Protein AF-A0A3M8DU61-F1 (afdb_monomer_lite)

Foldseek 3Di:
DDDPVRVVVVVVVVVVPPPPPDQDDPVRLVVLQVLLQVLQVLLQLLLVLCQADPDPVLVVLSVVSNVVSVVVSVVSVVVCVVSVRDHDDHDDHDDHHHNVPDDPVPRDDSVNSVVVSD

InterPro domains:
  IPR012347 Ferritin-like [G3DSA:1.20.1260.10] (12-118)
  IPR021617 Protein of unknown function DUF3231 [PF11553] (21-96)

Radius of gyration: 22.93 Å; chains: 1; bounding box: 54×36×62 Å

Organism: NCBI:txid511487

pLDDT: mean 92.57, std 9.17, range [51.41, 98.56]

Secondary structure (DSSP, 8-state):
---HHHHHHHHHHHHHS---SPPPPHHHHHHHHHHHHHHHHHHHHHHHHHTT---HHHHHHHHHHHHHHHHHHHHHHHHHHHTTPPPPP-PPPPPP--GGGS-TTT---HHHHHHH--

Sequence (118 aa):
MPSVLEAVATTMNALMEKVPDQPLHIGEAMACWVYLGSLKESIVIEQVALNTTVDEELRQILHKAIDMCTSQAKRLEDFMKHEGVPLPPTSPSKPESDAASVPLGVRATDVEIANTAA

Structure (mmCIF, N/CA/C/O backbone):
data_AF-A0A3M8DU61-F1
#
_entry.id   AF-A0A3M8DU61-F1
#
loop_
_atom_site.group_PDB
_atom_site.id
_atom_site.type_symbol
_atom_site.label_atom_id
_atom_site.label_alt_id
_atom_site.label_comp_id
_atom_site.label_asym_id
_atom_site.label_entity_id
_atom_site.label_seq_id
_atom_site.pdbx_PDB_ins_code
_atom_site.Cartn_x
_atom_site.Cartn_y
_atom_site.Cartn_z
_atom_site.occupancy
_atom_site.B_iso_or_equiv
_atom_site.auth_seq_id
_atom_site.auth_comp_id
_atom_site.auth_asym_id
_atom_site.auth_atom_id
_atom_site.pdbx_PDB_model_num
ATOM 1 N N . MET A 1 1 ? 38.709 15.422 -39.690 1.00 65.75 1 MET A N 1
ATOM 2 C CA . MET A 1 1 ? 38.270 15.683 -38.304 1.00 65.75 1 MET A CA 1
ATOM 3 C C . MET A 1 1 ? 36.986 16.482 -38.409 1.00 65.75 1 MET A C 1
ATOM 5 O O . MET A 1 1 ? 37.018 17.450 -39.162 1.00 65.75 1 MET A O 1
ATOM 9 N N . PRO A 1 2 ? 35.877 16.059 -37.781 1.00 69.88 2 PRO A N 1
ATOM 10 C CA . PRO A 1 2 ? 34.652 16.853 -37.795 1.00 69.88 2 PRO A CA 1
ATOM 11 C C . PRO A 1 2 ? 34.932 18.232 -37.195 1.00 69.88 2 PRO A C 1
ATOM 13 O O . PRO A 1 2 ? 35.752 18.370 -36.282 1.00 69.88 2 PRO A O 1
ATOM 16 N N . SER A 1 3 ? 34.296 19.257 -37.749 1.00 90.94 3 SER A N 1
ATOM 17 C CA . SER A 1 3 ? 34.398 20.613 -37.220 1.00 90.94 3 SER A CA 1
ATOM 18 C C . SER A 1 3 ? 33.729 20.707 -35.844 1.00 90.94 3 SER A C 1
ATOM 20 O O . SER A 1 3 ? 32.856 19.910 -35.498 1.00 90.94 3 SER A O 1
ATOM 22 N N . VAL A 1 4 ? 34.111 21.713 -35.051 1.00 89.56 4 VAL A N 1
ATOM 23 C CA . VAL A 1 4 ? 33.508 21.950 -33.725 1.00 89.56 4 VAL A CA 1
ATOM 24 C C . VAL A 1 4 ? 31.986 22.105 -33.834 1.00 89.56 4 VAL A C 1
ATOM 26 O O . VAL A 1 4 ? 31.254 21.591 -32.994 1.00 89.56 4 VAL A O 1
ATOM 29 N N . LEU A 1 5 ? 31.504 22.750 -34.900 1.00 92.06 5 LEU A N 1
ATOM 30 C CA . LEU A 1 5 ? 30.076 22.952 -35.137 1.00 92.06 5 LEU A CA 1
ATOM 31 C C . LEU A 1 5 ? 29.347 21.630 -35.429 1.00 92.06 5 LEU A C 1
ATOM 33 O O . LEU A 1 5 ? 28.267 21.393 -34.897 1.00 92.06 5 LEU A O 1
ATOM 37 N N . GLU A 1 6 ? 29.956 20.750 -36.227 1.00 90.19 6 GLU A N 1
ATOM 38 C CA . GLU A 1 6 ? 29.413 19.418 -36.525 1.00 90.19 6 GLU A CA 1
ATOM 39 C C . GLU A 1 6 ? 29.406 18.519 -35.289 1.00 90.19 6 GLU A C 1
ATOM 41 O O . GLU A 1 6 ? 28.442 17.787 -35.075 1.00 90.19 6 GLU A O 1
ATOM 46 N N . ALA A 1 7 ? 30.435 18.598 -34.441 1.00 89.69 7 ALA A N 1
ATOM 47 C CA . ALA A 1 7 ? 30.480 17.853 -33.186 1.00 89.69 7 ALA A CA 1
ATOM 48 C C . ALA A 1 7 ? 29.367 18.303 -32.223 1.00 89.69 7 ALA A C 1
ATOM 50 O O . ALA A 1 7 ? 28.674 17.465 -31.640 1.00 89.69 7 ALA A O 1
ATOM 51 N N . VAL A 1 8 ? 29.143 19.617 -32.104 1.00 90.31 8 VAL A N 1
ATOM 52 C CA . VAL A 1 8 ? 28.050 20.183 -31.295 1.00 90.31 8 VAL A CA 1
ATOM 53 C C . VAL A 1 8 ? 26.687 19.776 -31.855 1.00 90.31 8 VAL A C 1
ATOM 55 O O . VAL A 1 8 ? 25.852 19.287 -31.100 1.00 90.31 8 VAL A O 1
ATOM 58 N N . ALA A 1 9 ? 26.471 19.903 -33.167 1.00 89.88 9 ALA A N 1
ATOM 59 C CA . ALA A 1 9 ? 25.212 19.524 -33.809 1.00 89.88 9 ALA A CA 1
ATOM 60 C C . ALA A 1 9 ? 24.922 18.018 -33.681 1.00 89.88 9 ALA A C 1
ATOM 62 O O . ALA A 1 9 ? 23.795 17.632 -33.393 1.00 89.88 9 ALA A O 1
ATOM 63 N N . THR A 1 10 ? 25.941 17.167 -33.824 1.00 88.25 10 THR A N 1
ATOM 64 C CA . THR A 1 10 ? 25.806 15.709 -33.660 1.00 88.25 10 THR A CA 1
ATOM 65 C C . THR A 1 10 ? 25.449 15.346 -32.223 1.00 88.25 10 THR A C 1
ATOM 67 O O . THR A 1 10 ? 24.554 14.539 -31.999 1.00 88.25 10 THR A O 1
ATOM 70 N N . THR A 1 11 ? 26.101 15.977 -31.242 1.00 86.81 11 THR A N 1
ATOM 71 C CA . THR A 1 11 ? 25.795 15.751 -29.822 1.00 86.81 11 THR A CA 1
ATOM 72 C C . THR A 1 11 ? 24.381 16.221 -29.491 1.00 86.81 11 THR A C 1
ATOM 74 O O . THR A 1 11 ? 23.638 15.519 -28.818 1.00 86.81 11 THR A O 1
ATOM 77 N N . MET A 1 12 ? 23.976 17.385 -30.002 1.00 86.31 12 MET A N 1
ATOM 78 C CA . MET A 1 12 ? 22.633 17.921 -29.793 1.00 86.31 12 MET A CA 1
ATOM 79 C C . MET A 1 12 ? 21.563 17.032 -30.436 1.00 86.31 12 MET A C 1
ATOM 81 O O . MET A 1 12 ? 20.562 16.739 -29.792 1.00 86.31 12 MET A O 1
ATOM 85 N N . ASN A 1 13 ? 21.800 16.526 -31.649 1.00 83.56 13 ASN A N 1
ATOM 86 C CA . ASN A 1 13 ? 20.905 15.568 -32.296 1.00 83.56 13 ASN A CA 1
ATOM 87 C C . ASN A 1 13 ? 20.827 14.247 -31.523 1.00 83.56 13 ASN A C 1
ATOM 89 O O . ASN A 1 13 ? 19.726 13.766 -31.303 1.00 83.56 13 ASN A O 1
ATOM 93 N N . ALA A 1 14 ? 21.946 13.710 -31.032 1.00 80.25 14 ALA A N 1
ATOM 94 C CA . ALA A 1 14 ? 21.951 12.501 -30.205 1.00 80.25 14 ALA A CA 1
ATOM 95 C C . ALA A 1 14 ? 21.209 12.684 -28.865 1.00 80.25 14 ALA A C 1
ATOM 97 O O . ALA A 1 14 ? 20.618 11.741 -28.352 1.00 80.25 14 ALA A O 1
ATOM 98 N N . LEU A 1 15 ? 21.214 13.898 -28.299 1.00 80.56 15 LEU A N 1
ATOM 99 C CA . LEU A 1 15 ? 20.440 14.237 -27.097 1.00 80.56 15 LEU A CA 1
ATOM 100 C C . LEU A 1 15 ? 18.946 14.454 -27.390 1.00 80.56 15 LEU A C 1
ATOM 102 O O . LEU A 1 15 ? 18.114 14.253 -26.508 1.00 80.56 15 LEU A O 1
ATOM 106 N N . MET A 1 16 ? 18.609 14.915 -28.597 1.00 77.88 16 MET A N 1
ATOM 107 C CA . MET A 1 16 ? 17.232 15.167 -29.035 1.00 77.88 16 MET A CA 1
ATOM 108 C C . MET A 1 16 ? 16.576 13.946 -29.687 1.00 77.88 16 MET A C 1
ATOM 110 O O . MET A 1 16 ? 15.350 13.909 -29.810 1.00 77.88 16 MET A O 1
ATOM 114 N N . GLU A 1 17 ? 17.363 12.955 -30.105 1.00 73.50 17 GLU A N 1
ATOM 115 C CA . GLU A 1 17 ? 16.857 11.678 -30.581 1.00 73.50 17 GLU A CA 1
ATOM 116 C C . GLU A 1 17 ? 16.084 11.004 -29.452 1.00 73.50 17 GLU A C 1
ATOM 118 O O . GLU A 1 17 ? 16.602 10.683 -28.383 1.00 73.50 17 GLU A O 1
ATOM 123 N N . LYS A 1 18 ? 14.791 10.809 -29.703 1.00 57.69 18 LYS A N 1
ATOM 124 C CA . LYS A 1 18 ? 13.924 10.028 -28.837 1.00 57.69 18 LYS A CA 1
ATOM 125 C C . LYS A 1 18 ? 14.454 8.598 -28.883 1.00 57.69 18 LYS A C 1
ATOM 127 O O . LYS A 1 18 ? 14.231 7.904 -29.872 1.00 57.69 18 LYS A O 1
ATOM 132 N N . VAL A 1 19 ? 15.204 8.197 -27.858 1.00 60.16 19 VAL A N 1
ATOM 133 C CA . VAL A 1 19 ? 15.735 6.836 -27.759 1.00 60.16 19 VAL A CA 1
ATOM 134 C C . VAL A 1 19 ? 14.530 5.883 -27.824 1.00 60.16 19 VAL A C 1
ATOM 136 O O . VAL A 1 19 ? 13.635 6.008 -26.985 1.00 60.16 19 VAL A O 1
ATOM 139 N N . PRO A 1 20 ? 14.422 5.022 -28.853 1.00 62.38 20 PRO A N 1
ATOM 140 C CA . PRO A 1 20 ? 13.315 4.073 -28.964 1.00 62.38 20 PRO A CA 1
ATOM 141 C C . PRO A 1 20 ? 13.332 3.111 -27.773 1.00 62.38 20 PRO A C 1
ATOM 143 O O . PRO A 1 20 ? 14.417 2.862 -27.254 1.00 62.38 20 PRO A O 1
ATOM 146 N N . ASP A 1 21 ? 12.154 2.605 -27.375 1.00 68.50 21 ASP A N 1
ATOM 147 C CA . ASP A 1 21 ? 11.866 1.677 -26.260 1.00 68.50 21 ASP A CA 1
ATOM 148 C C . ASP A 1 21 ? 13.109 0.981 -25.682 1.00 68.50 21 ASP A C 1
ATOM 150 O O . ASP A 1 21 ? 13.454 -0.152 -26.031 1.00 68.50 21 ASP A O 1
ATOM 154 N N . GLN A 1 22 ? 13.827 1.706 -24.824 1.00 81.25 22 GLN A N 1
ATOM 155 C CA . GLN A 1 22 ? 15.011 1.185 -24.163 1.00 81.25 22 GLN A CA 1
ATOM 156 C C . GLN A 1 22 ? 14.545 0.325 -22.987 1.00 81.25 22 GLN A C 1
ATOM 158 O O . GLN A 1 22 ? 13.708 0.790 -22.209 1.00 81.25 22 GLN A O 1
ATOM 163 N N . PRO A 1 23 ? 15.067 -0.904 -22.832 1.00 88.19 23 PRO A N 1
ATOM 164 C CA . PRO A 1 23 ? 14.734 -1.727 -21.682 1.00 88.19 23 PRO A CA 1
ATOM 165 C C . PRO A 1 23 ? 15.061 -0.993 -20.384 1.00 88.19 23 PRO A C 1
ATOM 167 O O . PRO A 1 23 ? 16.074 -0.290 -20.308 1.00 88.19 23 PRO A O 1
ATOM 170 N N . LEU A 1 24 ? 14.243 -1.209 -19.355 1.00 93.31 24 LEU A N 1
ATOM 171 C CA . LEU A 1 24 ? 14.491 -0.654 -18.027 1.00 93.31 24 LEU A CA 1
ATOM 172 C C . LEU A 1 24 ? 15.905 -0.977 -17.540 1.00 93.31 24 LEU A C 1
ATOM 174 O O . LEU A 1 24 ? 16.352 -2.130 -17.548 1.00 93.31 24 LEU A O 1
ATOM 178 N N . HIS A 1 25 ? 16.589 0.042 -17.024 1.00 95.44 25 HIS A N 1
ATOM 179 C CA . HIS A 1 25 ? 17.800 -0.175 -16.253 1.00 95.44 25 HIS A CA 1
ATOM 180 C C . HIS A 1 25 ? 17.458 -0.980 -14.989 1.00 95.44 25 HIS A C 1
ATOM 182 O O . HIS A 1 25 ? 16.393 -0.817 -14.391 1.00 95.44 25 HIS A O 1
ATOM 188 N N . ILE A 1 26 ? 18.383 -1.823 -14.517 1.00 96.12 26 ILE A N 1
ATOM 189 C CA . ILE A 1 26 ? 18.130 -2.715 -13.371 1.00 96.12 26 ILE A CA 1
ATOM 190 C C . ILE A 1 26 ? 17.664 -1.963 -12.113 1.00 96.12 26 ILE A C 1
ATOM 192 O O . ILE A 1 26 ? 16.832 -2.463 -11.364 1.00 96.12 26 ILE A O 1
ATOM 196 N N . GLY A 1 27 ? 18.151 -0.737 -11.907 1.00 96.62 27 GLY A N 1
ATOM 197 C CA . GLY A 1 27 ? 17.709 0.134 -10.817 1.00 96.62 27 GLY A CA 1
ATOM 198 C C . GLY A 1 27 ? 16.261 0.613 -10.961 1.00 96.62 27 GLY A C 1
ATOM 199 O O . GLY A 1 27 ? 15.557 0.705 -9.961 1.00 96.62 27 GLY A O 1
ATOM 200 N N . GLU A 1 28 ? 15.794 0.864 -12.184 1.00 96.94 28 GLU A N 1
ATOM 201 C CA . GLU A 1 28 ? 14.407 1.261 -12.466 1.00 96.94 28 GLU A CA 1
ATOM 202 C C . GLU A 1 28 ? 13.464 0.065 -12.298 1.00 96.94 28 GLU A C 1
ATOM 204 O O . GLU A 1 28 ? 12.428 0.177 -11.640 1.00 96.94 28 GLU A O 1
ATOM 209 N N . ALA A 1 29 ? 13.866 -1.106 -12.804 1.00 97.81 29 ALA A N 1
ATOM 210 C CA . ALA A 1 29 ? 13.141 -2.358 -12.602 1.00 97.81 29 ALA A CA 1
ATOM 211 C C . ALA A 1 29 ? 13.038 -2.716 -11.108 1.00 97.81 29 ALA A C 1
ATOM 213 O O . ALA A 1 29 ? 11.958 -3.050 -10.622 1.00 97.81 29 ALA A O 1
ATOM 214 N N . MET A 1 30 ? 14.139 -2.582 -10.357 1.00 98.12 30 MET A N 1
ATOM 215 C CA . MET A 1 30 ? 14.160 -2.776 -8.905 1.00 98.12 30 MET A CA 1
ATOM 216 C C . MET A 1 30 ? 13.239 -1.783 -8.189 1.00 98.12 30 MET A C 1
ATOM 218 O O . MET A 1 30 ? 12.490 -2.189 -7.304 1.00 98.12 30 MET A O 1
ATOM 222 N N . ALA A 1 31 ? 13.258 -0.503 -8.570 1.00 98.31 31 ALA A N 1
ATOM 223 C CA . ALA A 1 31 ? 12.386 0.506 -7.974 1.00 98.31 31 ALA A CA 1
ATOM 224 C C . ALA A 1 31 ? 10.901 0.174 -8.196 1.00 98.31 31 ALA A C 1
ATOM 226 O O . ALA A 1 31 ? 10.122 0.218 -7.246 1.00 98.31 31 ALA A O 1
ATOM 227 N N . CYS A 1 32 ? 10.524 -0.238 -9.412 1.00 98.31 32 CYS A N 1
ATOM 228 C CA . CYS A 1 32 ? 9.166 -0.700 -9.711 1.00 98.31 32 CYS A CA 1
ATOM 229 C C . CYS A 1 32 ? 8.783 -1.914 -8.859 1.00 98.31 32 CYS A C 1
ATOM 231 O O . CYS A 1 32 ? 7.702 -1.950 -8.277 1.00 98.31 32 CYS A O 1
ATOM 233 N N . TRP A 1 33 ? 9.687 -2.890 -8.749 1.00 98.44 33 TRP A N 1
ATOM 234 C CA . TRP A 1 33 ? 9.468 -4.109 -7.976 1.00 98.44 33 TRP A CA 1
ATOM 235 C C . TRP A 1 33 ? 9.227 -3.820 -6.494 1.00 98.44 33 TRP A C 1
ATOM 237 O O . TRP A 1 33 ? 8.244 -4.291 -5.920 1.00 98.44 33 TRP A O 1
ATOM 247 N N . VAL A 1 34 ? 10.095 -3.008 -5.884 1.00 98.31 34 VAL A N 1
ATOM 248 C CA . VAL A 1 34 ? 9.978 -2.609 -4.476 1.00 98.31 34 VAL A CA 1
ATOM 249 C C . VAL A 1 34 ? 8.690 -1.832 -4.259 1.00 98.31 34 VAL A C 1
ATOM 251 O O . VAL A 1 34 ? 7.935 -2.145 -3.342 1.00 98.31 34 VAL A O 1
ATOM 254 N N . TYR A 1 35 ? 8.400 -0.868 -5.131 1.00 98.19 35 TYR A N 1
ATOM 255 C CA . TYR A 1 35 ? 7.221 -0.031 -4.987 1.00 98.19 35 TYR A CA 1
ATOM 256 C C . TYR A 1 35 ? 5.916 -0.823 -5.136 1.00 98.19 35 TYR A C 1
ATOM 258 O O . TYR A 1 35 ? 4.996 -0.639 -4.341 1.00 98.19 35 TYR A O 1
ATOM 266 N N . LEU A 1 36 ? 5.845 -1.769 -6.080 1.00 98.56 36 LEU A N 1
ATOM 267 C CA . LEU A 1 36 ? 4.690 -2.656 -6.204 1.00 98.56 36 LEU A CA 1
ATOM 268 C C . LEU A 1 36 ? 4.500 -3.527 -4.954 1.00 98.56 36 LEU A C 1
ATOM 270 O O . LEU A 1 36 ? 3.369 -3.713 -4.504 1.00 98.56 36 LEU A O 1
ATOM 274 N N . GLY A 1 37 ? 5.595 -4.043 -4.389 1.00 97.94 37 GLY A N 1
ATOM 275 C CA . GLY A 1 37 ? 5.567 -4.782 -3.128 1.00 97.94 37 GLY A CA 1
ATOM 276 C C . GLY A 1 37 ? 5.003 -3.932 -1.990 1.00 97.94 37 GLY A C 1
ATOM 277 O O . GLY A 1 37 ? 4.078 -4.364 -1.304 1.00 97.94 37 GLY A O 1
ATOM 278 N N . SER A 1 38 ? 5.489 -2.696 -1.852 1.00 96.94 38 SER A N 1
ATOM 279 C CA . SER A 1 38 ? 4.999 -1.737 -0.860 1.00 96.94 38 SER A CA 1
ATOM 280 C C . SER A 1 38 ? 3.514 -1.424 -1.029 1.00 96.94 38 SER A C 1
ATOM 282 O O . SER A 1 38 ? 2.776 -1.527 -0.059 1.00 96.94 38 SER A O 1
ATOM 284 N N . LEU A 1 39 ? 3.046 -1.124 -2.248 1.00 97.75 39 LEU A N 1
ATOM 285 C CA . LEU A 1 39 ? 1.628 -0.842 -2.507 1.00 97.75 39 LEU A CA 1
ATOM 286 C C . LEU A 1 39 ? 0.719 -1.997 -2.073 1.00 97.75 39 LEU A C 1
ATOM 288 O O . LEU A 1 39 ? -0.345 -1.776 -1.498 1.00 97.75 39 LEU A O 1
ATOM 292 N N . LYS A 1 40 ? 1.131 -3.238 -2.350 1.00 97.69 40 LYS A N 1
ATOM 293 C CA . LYS A 1 40 ? 0.341 -4.421 -1.999 1.00 97.69 40 LYS A CA 1
ATOM 294 C C . LYS A 1 40 ? 0.358 -4.729 -0.512 1.00 97.69 40 LYS A C 1
ATOM 296 O O . LYS A 1 40 ? -0.671 -5.135 0.019 1.00 97.69 40 LYS A O 1
ATOM 301 N N . GLU A 1 41 ? 1.487 -4.519 0.155 1.00 96.75 41 GLU A N 1
ATOM 302 C CA . GLU A 1 41 ? 1.555 -4.677 1.606 1.00 96.75 41 GLU A CA 1
ATOM 303 C C . GLU A 1 41 ? 0.738 -3.592 2.317 1.00 96.75 41 GLU A C 1
ATOM 305 O O . GLU A 1 41 ? -0.011 -3.914 3.235 1.00 96.75 41 GLU A O 1
ATOM 310 N N . SER A 1 42 ? 0.768 -2.345 1.832 1.00 95.94 42 SER A N 1
ATOM 311 C CA . SER A 1 42 ? -0.097 -1.271 2.335 1.00 95.94 42 SER A CA 1
ATOM 312 C C . SER A 1 42 ? -1.571 -1.667 2.279 1.00 95.94 42 SER A C 1
ATOM 3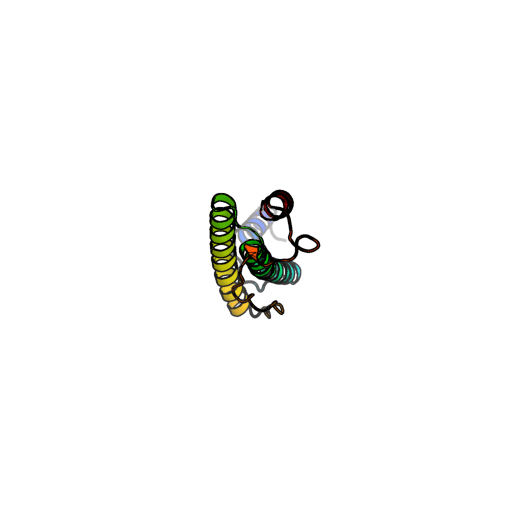14 O O . SER A 1 42 ? -2.248 -1.576 3.293 1.00 95.94 42 SER A O 1
ATOM 316 N N . ILE A 1 43 ? -2.065 -2.214 1.158 1.00 97.19 43 ILE A N 1
ATOM 317 C CA . ILE A 1 43 ? -3.461 -2.693 1.059 1.00 97.19 43 ILE A CA 1
ATOM 318 C C . ILE A 1 43 ? -3.797 -3.691 2.177 1.00 97.19 43 ILE A C 1
ATOM 320 O O . ILE A 1 43 ? -4.869 -3.618 2.774 1.00 97.19 43 ILE A O 1
ATOM 324 N N . VAL A 1 44 ? -2.892 -4.626 2.467 1.00 97.19 44 VAL A N 1
ATOM 325 C CA . VAL A 1 44 ? -3.102 -5.645 3.502 1.00 97.19 44 VAL A CA 1
ATOM 326 C C . VAL A 1 44 ? -3.073 -5.034 4.904 1.00 97.19 44 VAL A C 1
ATOM 328 O O . VAL A 1 44 ? -3.902 -5.406 5.735 1.00 97.19 44 VAL A O 1
ATOM 331 N N . ILE A 1 45 ? -2.170 -4.089 5.167 1.00 95.94 45 ILE A N 1
ATOM 332 C CA . ILE A 1 45 ? -2.100 -3.353 6.437 1.00 95.94 45 ILE A CA 1
ATOM 333 C C . ILE A 1 45 ? -3.386 -2.551 6.663 1.00 95.94 45 ILE A C 1
ATOM 335 O O . ILE A 1 45 ? -3.980 -2.661 7.736 1.00 95.94 45 ILE A O 1
ATOM 339 N N . GLU A 1 46 ? -3.891 -1.846 5.648 1.00 96.75 46 GLU A N 1
ATOM 340 C CA . GLU A 1 46 ? -5.139 -1.086 5.783 1.00 96.75 46 GLU A CA 1
ATOM 341 C C . GLU A 1 46 ? -6.361 -1.991 5.991 1.00 96.75 46 GLU A C 1
ATOM 343 O O . GLU A 1 46 ? -7.279 -1.647 6.733 1.00 96.75 46 GLU A O 1
ATOM 348 N N . GLN A 1 47 ? -6.374 -3.195 5.409 1.00 96.81 47 GLN A N 1
ATOM 349 C CA . GLN A 1 47 ? -7.409 -4.190 5.712 1.00 96.81 47 GLN A CA 1
ATOM 350 C C . GLN A 1 47 ? -7.346 -4.658 7.174 1.00 96.81 47 GLN A C 1
ATOM 352 O O . GLN A 1 47 ? -8.385 -4.846 7.806 1.00 96.81 47 GLN A O 1
ATOM 357 N N . VAL A 1 48 ? -6.144 -4.829 7.740 1.00 96.31 48 VAL A N 1
ATOM 358 C CA . VAL A 1 48 ? -5.988 -5.120 9.176 1.00 96.31 48 VAL A CA 1
ATOM 359 C C . VAL A 1 48 ? -6.499 -3.951 10.018 1.00 96.31 48 VAL A C 1
ATOM 361 O O . VAL A 1 48 ? -7.212 -4.180 10.996 1.00 96.31 48 VAL A O 1
ATOM 364 N N . ALA A 1 49 ? -6.196 -2.713 9.630 1.00 96.38 49 ALA A N 1
ATOM 365 C CA . ALA A 1 49 ? -6.695 -1.523 10.308 1.00 96.38 49 ALA A CA 1
ATOM 366 C C . ALA A 1 49 ? -8.232 -1.454 10.289 1.00 96.38 49 ALA A C 1
ATOM 368 O O . ALA A 1 49 ? -8.842 -1.293 11.346 1.00 96.38 49 ALA A O 1
ATOM 369 N N . LEU A 1 50 ? -8.871 -1.695 9.136 1.00 96.69 50 LEU A N 1
ATOM 370 C CA . LEU A 1 50 ? -10.336 -1.776 9.001 1.00 96.69 50 LEU A CA 1
ATOM 371 C C . LEU A 1 50 ? -10.965 -2.851 9.894 1.00 96.69 50 LEU A C 1
ATOM 373 O O . LEU A 1 50 ? -12.088 -2.692 10.370 1.00 96.69 50 LEU A O 1
ATOM 377 N N . ASN A 1 51 ? -10.240 -3.939 10.128 1.00 96.12 51 ASN A N 1
ATOM 378 C CA . ASN A 1 51 ? -10.645 -5.024 11.015 1.00 96.12 51 ASN A CA 1
ATOM 379 C C . ASN A 1 51 ? -10.396 -4.724 12.502 1.00 96.12 51 ASN A C 1
ATOM 381 O O . ASN A 1 51 ? -10.737 -5.547 13.347 1.00 96.12 51 ASN A O 1
ATOM 385 N N . THR A 1 52 ? -9.796 -3.578 12.828 1.00 95.50 52 THR A N 1
ATOM 386 C CA . THR A 1 52 ? -9.370 -3.211 14.186 1.00 95.50 52 THR A CA 1
ATOM 387 C C . THR A 1 52 ? -10.091 -1.965 14.704 1.00 95.50 52 THR A C 1
ATOM 389 O O . THR A 1 52 ? -10.399 -1.894 15.895 1.00 95.50 52 THR A O 1
ATOM 392 N N . THR A 1 53 ? -10.406 -1.008 13.825 1.00 96.25 53 THR A N 1
ATOM 393 C CA . THR A 1 53 ? -11.095 0.236 14.190 1.00 96.25 53 THR A CA 1
ATOM 394 C C . THR A 1 53 ? -12.618 0.158 14.028 1.00 96.25 53 THR A C 1
ATOM 396 O O . THR A 1 53 ? -13.152 -0.466 13.101 1.00 96.25 53 THR A O 1
ATOM 399 N N . VAL A 1 54 ? -13.322 0.847 14.928 1.00 95.81 54 VAL A N 1
ATOM 400 C CA . VAL A 1 54 ? -14.765 1.134 14.843 1.00 95.81 54 VAL A CA 1
ATOM 401 C C . VAL A 1 54 ? -15.050 2.607 14.527 1.00 95.81 54 VAL A C 1
ATOM 403 O O . VAL A 1 54 ? -16.216 2.982 14.425 1.00 95.81 54 VAL A O 1
ATOM 406 N N . ASP A 1 55 ? -14.013 3.439 14.385 1.00 96.94 55 ASP A N 1
ATOM 407 C CA . ASP A 1 55 ? -14.155 4.852 14.045 1.00 96.94 55 ASP A CA 1
ATOM 408 C C . ASP A 1 55 ? -14.502 5.012 12.559 1.00 96.94 55 ASP A C 1
ATOM 410 O O . ASP A 1 55 ? -13.745 4.619 11.672 1.00 96.94 55 ASP A O 1
ATOM 414 N N . GLU A 1 56 ? -15.679 5.561 12.277 1.00 96.75 56 GLU A N 1
ATOM 415 C CA . GLU A 1 56 ? -16.215 5.603 10.916 1.00 96.75 56 GLU A CA 1
ATOM 416 C C . GLU A 1 56 ? -15.451 6.570 9.998 1.00 96.75 56 GLU A C 1
ATOM 418 O O . GLU A 1 56 ? -15.313 6.304 8.803 1.00 96.75 56 GLU A O 1
ATOM 423 N N . GLU A 1 57 ? -14.915 7.671 10.531 1.00 96.56 57 GLU A N 1
ATOM 424 C CA . GLU A 1 57 ? -14.121 8.614 9.738 1.00 96.56 57 GLU A CA 1
ATOM 425 C C . GLU A 1 57 ? -12.798 7.969 9.312 1.00 96.56 57 GLU A C 1
ATOM 427 O O . GLU A 1 57 ? -12.421 8.012 8.134 1.00 96.56 57 GLU A 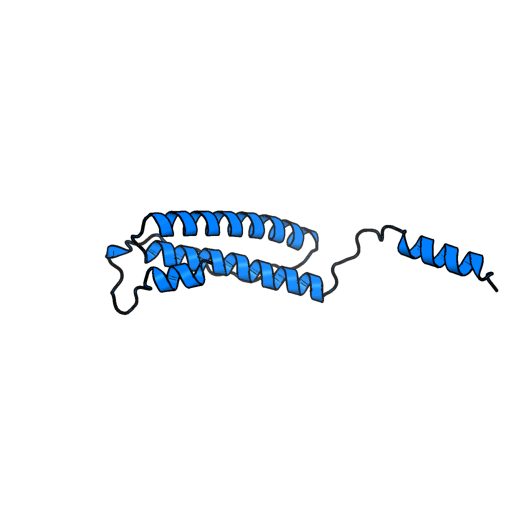O 1
ATOM 432 N N . LEU A 1 58 ? -12.141 7.280 10.245 1.00 96.69 58 LEU A N 1
ATOM 433 C CA . LEU A 1 58 ? -10.926 6.528 9.978 1.00 96.69 58 LEU A CA 1
ATOM 434 C C . LEU A 1 58 ? -11.177 5.407 8.964 1.00 96.69 58 LEU A C 1
ATOM 436 O O . LEU A 1 58 ? -10.427 5.282 7.998 1.00 96.69 58 LEU A O 1
ATOM 440 N N . ARG A 1 59 ? -12.271 4.645 9.095 1.00 96.69 59 ARG A N 1
ATOM 441 C CA . ARG A 1 59 ? -12.655 3.613 8.110 1.00 96.69 59 ARG A CA 1
ATOM 442 C C . ARG A 1 59 ? -12.800 4.181 6.699 1.00 96.69 59 ARG A C 1
ATOM 444 O O . ARG A 1 59 ? -12.329 3.569 5.740 1.00 96.69 59 ARG A O 1
ATOM 451 N N . GLN A 1 60 ? -13.403 5.360 6.552 1.00 97.06 60 GLN A N 1
ATOM 452 C CA . GLN A 1 60 ? -13.534 6.017 5.248 1.00 97.06 60 GLN A CA 1
ATOM 453 C C . GLN A 1 60 ? -12.182 6.420 4.651 1.00 97.06 60 GLN A C 1
ATOM 455 O O . GLN A 1 60 ? -11.995 6.311 3.436 1.00 97.06 60 GLN A O 1
ATOM 460 N N . ILE A 1 61 ? -11.239 6.884 5.476 1.00 96.50 61 ILE A N 1
ATOM 461 C CA . ILE A 1 61 ? -9.869 7.188 5.039 1.00 96.50 61 ILE A CA 1
ATOM 462 C C . ILE A 1 61 ? -9.164 5.906 4.577 1.00 96.50 61 ILE A C 1
ATOM 464 O O . ILE A 1 61 ? -8.621 5.879 3.472 1.00 96.50 61 ILE A O 1
ATOM 468 N N . LEU A 1 62 ? -9.251 4.829 5.362 1.00 97.00 62 LEU A N 1
ATOM 469 C CA . LEU A 1 62 ? -8.643 3.531 5.051 1.00 97.00 62 LEU A CA 1
ATOM 470 C C . LEU A 1 62 ? -9.167 2.950 3.729 1.00 97.00 62 LEU A C 1
ATOM 472 O O . LEU A 1 62 ? -8.385 2.496 2.894 1.00 97.00 62 LEU A O 1
ATOM 476 N N . HIS A 1 63 ? -10.478 3.026 3.476 1.00 97.19 63 HIS A N 1
ATOM 477 C CA . HIS A 1 63 ? -11.049 2.601 2.194 1.00 97.19 63 HIS A CA 1
ATOM 478 C C . HIS A 1 63 ? -10.490 3.400 1.007 1.00 97.19 63 HIS A C 1
ATOM 480 O O . HIS A 1 63 ? -10.101 2.808 -0.000 1.00 97.19 63 HIS A O 1
ATOM 486 N N . LYS A 1 64 ? -10.365 4.728 1.134 1.00 97.12 64 LYS A N 1
ATOM 487 C CA . LYS A 1 64 ? -9.755 5.567 0.086 1.00 97.12 64 LYS A CA 1
ATOM 488 C C . LYS A 1 64 ? -8.285 5.212 -0.147 1.00 97.12 64 LYS A C 1
ATOM 490 O O . LYS A 1 64 ? -7.844 5.192 -1.297 1.00 97.12 64 LYS A O 1
ATOM 495 N N . ALA A 1 65 ? -7.534 4.922 0.917 1.00 96.25 65 ALA A N 1
ATOM 496 C CA . ALA A 1 65 ? -6.140 4.496 0.822 1.00 96.25 65 ALA A CA 1
ATOM 497 C C . ALA A 1 65 ? -6.010 3.155 0.078 1.00 96.25 65 ALA A C 1
ATOM 499 O O . ALA A 1 65 ? -5.186 3.037 -0.835 1.00 96.25 65 ALA A O 1
ATOM 500 N N . ILE A 1 66 ? -6.874 2.181 0.387 1.00 97.19 66 ILE A N 1
ATOM 501 C CA . ILE A 1 66 ? -6.948 0.893 -0.319 1.00 97.19 66 ILE A CA 1
ATOM 502 C C . ILE A 1 66 ? -7.255 1.098 -1.804 1.00 97.19 66 ILE A C 1
ATOM 504 O O . ILE A 1 66 ? -6.552 0.535 -2.648 1.00 97.19 66 ILE A O 1
ATOM 508 N N . ASP A 1 67 ? -8.255 1.912 -2.146 1.00 97.75 67 ASP A N 1
ATOM 509 C CA . ASP A 1 67 ? -8.634 2.178 -3.539 1.00 97.75 67 ASP A CA 1
ATOM 510 C C . ASP A 1 67 ? -7.482 2.823 -4.322 1.00 97.75 67 ASP A C 1
ATOM 512 O O . ASP A 1 67 ? -7.152 2.413 -5.443 1.00 97.75 67 ASP A O 1
ATOM 516 N N . MET A 1 68 ? -6.817 3.805 -3.707 1.00 97.38 68 MET A N 1
ATOM 517 C CA . MET A 1 68 ? -5.665 4.490 -4.283 1.00 97.38 68 MET A CA 1
ATOM 518 C C . MET A 1 68 ? -4.492 3.528 -4.514 1.00 97.38 68 MET A C 1
ATOM 520 O O . MET A 1 68 ? -3.917 3.512 -5.608 1.00 97.38 68 MET A O 1
ATOM 524 N N . CYS A 1 69 ? -4.138 2.709 -3.520 1.00 97.44 69 CYS A N 1
ATOM 525 C CA . CYS A 1 69 ? -3.057 1.732 -3.646 1.00 97.44 69 CYS A CA 1
ATOM 526 C C . CYS A 1 69 ? -3.391 0.656 -4.682 1.00 97.44 69 CYS A C 1
ATOM 528 O O . CYS A 1 69 ? -2.541 0.312 -5.499 1.00 97.44 69 CYS A O 1
ATOM 530 N N . THR A 1 70 ? -4.637 0.181 -4.716 1.00 97.75 70 THR A N 1
ATOM 531 C CA . THR A 1 70 ? -5.104 -0.834 -5.673 1.00 97.75 70 THR A CA 1
ATOM 532 C C . THR A 1 70 ? -5.019 -0.324 -7.111 1.00 97.75 70 THR A C 1
ATOM 534 O O . THR A 1 70 ? -4.525 -1.025 -7.997 1.00 97.75 70 THR A O 1
ATOM 537 N N . SER A 1 71 ? -5.447 0.919 -7.351 1.00 98.31 71 SER A N 1
ATOM 538 C CA . SER A 1 71 ? -5.362 1.560 -8.668 1.00 98.31 71 SER A CA 1
ATOM 539 C C . SER A 1 71 ? -3.912 1.707 -9.143 1.00 98.31 71 SER A C 1
ATOM 541 O O . SER A 1 71 ? -3.585 1.368 -10.285 1.00 98.31 71 SER A O 1
ATOM 543 N N . GLN A 1 72 ? -3.018 2.157 -8.257 1.00 98.12 72 GLN A N 1
ATOM 544 C CA . GLN A 1 72 ? -1.592 2.289 -8.562 1.00 98.12 72 GLN A CA 1
ATOM 545 C C . GLN A 1 72 ? -0.927 0.931 -8.799 1.00 98.12 72 GLN A C 1
ATOM 547 O O . GLN A 1 72 ? -0.224 0.769 -9.796 1.00 98.12 72 GLN A O 1
ATOM 552 N N . ALA A 1 73 ? -1.204 -0.054 -7.940 1.00 98.19 73 ALA A N 1
ATOM 553 C CA . ALA A 1 73 ? -0.661 -1.401 -8.053 1.00 98.19 73 ALA A CA 1
ATOM 554 C C . ALA A 1 73 ? -1.049 -2.037 -9.389 1.00 98.19 73 ALA A C 1
ATOM 556 O O . ALA A 1 73 ? -0.189 -2.579 -10.073 1.00 98.19 73 ALA A O 1
ATOM 557 N N . LYS A 1 74 ? -2.311 -1.896 -9.814 1.00 98.38 74 LYS A N 1
ATOM 558 C CA . LYS A 1 74 ? -2.774 -2.407 -11.109 1.00 98.38 74 LYS A CA 1
ATOM 559 C C . LYS A 1 74 ? -2.014 -1.789 -12.284 1.00 98.38 74 LYS A C 1
ATOM 561 O O . LYS A 1 74 ? -1.507 -2.513 -13.134 1.00 98.38 74 LYS A O 1
ATOM 566 N N . ARG A 1 75 ? -1.898 -0.457 -12.317 1.00 98.56 75 ARG A N 1
ATOM 567 C CA . ARG A 1 75 ? -1.170 0.249 -13.387 1.00 98.56 75 ARG A CA 1
ATOM 568 C C . ARG A 1 75 ? 0.298 -0.169 -13.448 1.00 98.56 75 ARG A C 1
ATOM 570 O O . ARG A 1 75 ? 0.834 -0.353 -14.537 1.00 98.56 75 ARG A O 1
ATOM 577 N N . LEU A 1 76 ? 0.934 -0.313 -12.288 1.00 98.50 76 LEU A N 1
ATOM 578 C CA . LEU A 1 76 ? 2.335 -0.699 -12.189 1.00 98.50 76 LEU A CA 1
ATOM 579 C C . LEU A 1 76 ? 2.556 -2.171 -12.547 1.00 98.50 76 LEU A C 1
ATOM 581 O O . LEU A 1 76 ? 3.525 -2.483 -13.225 1.00 98.50 76 LEU A O 1
ATOM 585 N N . GLU A 1 77 ? 1.651 -3.069 -12.158 1.00 98.38 77 GLU A N 1
ATOM 586 C CA . GLU A 1 77 ? 1.685 -4.467 -12.590 1.00 98.38 77 GLU A CA 1
ATOM 587 C C . GLU A 1 77 ? 1.608 -4.607 -14.105 1.00 98.38 77 GLU A C 1
ATOM 589 O O . GLU A 1 77 ? 2.365 -5.384 -14.682 1.00 98.38 77 GLU A O 1
ATOM 594 N N . ASP A 1 78 ? 0.671 -3.900 -14.736 1.00 98.50 78 ASP A N 1
ATOM 595 C CA . ASP A 1 78 ? 0.477 -3.970 -16.182 1.00 98.50 78 ASP A CA 1
ATOM 596 C C . ASP A 1 78 ? 1.724 -3.453 -16.912 1.00 98.50 78 ASP A C 1
ATOM 598 O O . ASP A 1 78 ? 2.197 -4.091 -17.853 1.00 98.50 78 ASP A O 1
ATOM 602 N N . PHE A 1 79 ? 2.317 -2.365 -16.409 1.00 97.69 79 PHE A N 1
ATOM 603 C CA . PHE A 1 79 ? 3.600 -1.851 -16.882 1.00 97.69 79 PHE A CA 1
ATOM 604 C C . PHE A 1 79 ? 4.740 -2.866 -16.696 1.00 97.69 79 PHE A C 1
ATOM 606 O O . PHE A 1 79 ? 5.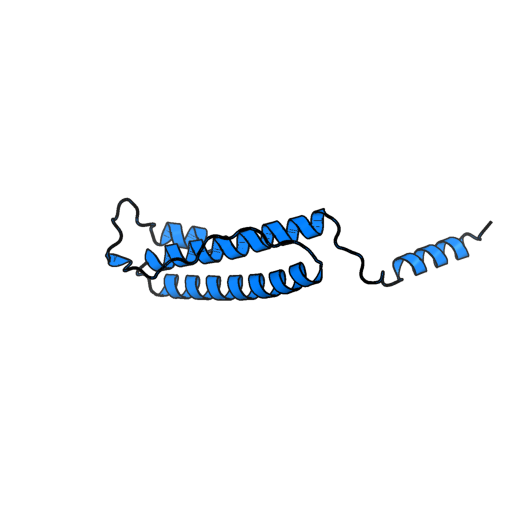425 -3.207 -17.653 1.00 97.69 79 PHE A O 1
ATOM 613 N N . MET A 1 80 ? 4.919 -3.419 -15.495 1.00 97.88 80 MET A N 1
ATOM 614 C CA . MET A 1 80 ? 5.991 -4.382 -15.214 1.00 97.88 80 MET A CA 1
ATOM 615 C C . MET A 1 80 ? 5.872 -5.653 -16.062 1.00 97.88 80 MET A C 1
ATOM 617 O O . MET A 1 80 ? 6.880 -6.145 -16.562 1.00 97.88 80 MET A O 1
ATOM 621 N N . LYS A 1 81 ? 4.651 -6.168 -16.269 1.00 97.94 81 LYS A N 1
ATOM 622 C CA . LYS A 1 81 ? 4.398 -7.313 -17.162 1.00 97.94 81 LYS A CA 1
ATOM 623 C C . LYS A 1 81 ? 4.780 -6.988 -18.605 1.00 97.94 81 LYS A C 1
ATOM 625 O O . LYS A 1 81 ? 5.346 -7.848 -19.274 1.00 97.94 81 LYS A O 1
ATOM 630 N N . HIS A 1 82 ? 4.471 -5.777 -19.073 1.00 96.44 82 HIS A N 1
ATOM 631 C CA . HIS A 1 82 ? 4.840 -5.314 -20.410 1.00 96.44 82 HIS A CA 1
ATOM 632 C C . HIS A 1 82 ? 6.363 -5.246 -20.593 1.00 96.44 82 HIS A C 1
ATOM 634 O O . HIS A 1 82 ? 6.875 -5.748 -21.588 1.00 96.44 82 HIS A O 1
ATOM 640 N N . GLU A 1 83 ? 7.078 -4.732 -19.591 1.00 95.69 83 GLU A N 1
ATOM 641 C CA . GLU A 1 83 ? 8.545 -4.611 -19.570 1.00 95.69 83 GLU A CA 1
ATOM 642 C C . GLU A 1 83 ? 9.278 -5.935 -19.260 1.00 95.69 83 GLU A C 1
ATOM 644 O O . GLU A 1 83 ? 10.505 -5.978 -19.183 1.00 95.69 83 GLU A O 1
ATOM 649 N N . GLY A 1 84 ? 8.550 -7.037 -19.042 1.00 95.75 84 GLY A N 1
ATOM 650 C CA . GLY A 1 84 ? 9.137 -8.340 -18.713 1.00 95.75 84 GLY A CA 1
ATOM 651 C C . GLY A 1 84 ? 9.744 -8.428 -17.306 1.00 95.75 84 GLY A C 1
ATOM 652 O O . GLY A 1 84 ? 10.540 -9.328 -17.031 1.00 95.75 84 GLY A O 1
ATOM 653 N N . VAL A 1 85 ? 9.369 -7.523 -16.399 1.00 97.56 85 VAL A N 1
ATOM 654 C CA . VAL A 1 85 ? 9.817 -7.530 -15.003 1.00 97.56 85 VAL A CA 1
ATOM 655 C C . VAL A 1 85 ? 8.932 -8.484 -14.187 1.00 97.56 85 VAL A C 1
ATOM 657 O O . VAL A 1 85 ? 7.707 -8.328 -14.168 1.00 97.56 85 VAL A O 1
ATOM 660 N N . PRO A 1 86 ? 9.509 -9.472 -13.476 1.00 97.00 86 PRO A N 1
ATOM 661 C CA . PRO A 1 86 ? 8.731 -10.370 -12.632 1.00 97.00 86 PRO A CA 1
ATOM 662 C C . PRO A 1 86 ? 8.085 -9.602 -11.477 1.00 97.00 86 PRO A C 1
ATOM 664 O O . PRO A 1 86 ? 8.675 -8.681 -10.917 1.00 97.00 86 PRO A O 1
ATOM 667 N N . LEU A 1 87 ? 6.878 -9.999 -11.084 1.00 98.06 87 LEU A N 1
ATOM 668 C CA . LEU A 1 87 ? 6.182 -9.363 -9.967 1.00 98.06 87 LEU A CA 1
ATOM 669 C C . LEU A 1 87 ? 6.741 -9.851 -8.617 1.00 98.06 87 LEU A C 1
ATOM 671 O O . LEU A 1 87 ? 7.147 -11.013 -8.511 1.00 98.06 87 LEU A O 1
ATOM 675 N N . PRO A 1 88 ? 6.737 -9.005 -7.573 1.00 97.06 88 PRO A N 1
ATOM 676 C CA . PRO A 1 88 ? 7.060 -9.432 -6.219 1.00 97.06 88 PRO A CA 1
ATOM 677 C C . PRO A 1 88 ? 6.038 -10.445 -5.679 1.00 97.06 88 PRO A C 1
ATOM 679 O O . PRO A 1 88 ? 4.874 -10.415 -6.092 1.00 97.06 88 PRO A O 1
ATOM 682 N N . PRO A 1 89 ? 6.432 -11.316 -4.728 1.00 95.19 89 PRO A N 1
ATOM 683 C CA . PRO A 1 89 ? 5.480 -12.078 -3.928 1.00 95.19 89 PRO A CA 1
ATOM 684 C C . PRO A 1 89 ? 4.652 -11.131 -3.052 1.00 95.19 89 PRO A C 1
ATOM 686 O O . PRO A 1 89 ? 5.110 -10.051 -2.683 1.00 95.19 89 PRO A O 1
ATOM 689 N N . THR A 1 90 ? 3.424 -11.528 -2.721 1.00 94.19 90 THR A N 1
ATOM 690 C CA . THR A 1 90 ? 2.453 -10.629 -2.085 1.00 94.19 90 THR A CA 1
ATOM 691 C C . THR A 1 90 ? 1.695 -11.338 -0.982 1.00 94.19 90 THR A C 1
ATOM 693 O O . THR A 1 90 ? 1.316 -12.502 -1.138 1.00 94.19 90 THR A O 1
ATOM 696 N N . SER A 1 91 ? 1.419 -10.621 0.101 1.00 95.12 91 SER A N 1
ATOM 697 C CA . SER A 1 91 ? 0.542 -11.090 1.169 1.00 95.12 91 SER A CA 1
ATOM 698 C C . SER A 1 91 ? -0.892 -11.300 0.646 1.00 95.12 91 SER A C 1
ATOM 700 O O . SER A 1 91 ? -1.353 -10.534 -0.206 1.00 95.12 91 SER A O 1
ATOM 702 N N . PRO A 1 92 ? -1.616 -12.337 1.109 1.00 95.38 92 PRO A N 1
ATOM 703 C CA . PRO A 1 92 ? -3.021 -12.517 0.762 1.00 95.38 92 PRO A CA 1
ATOM 704 C C . PRO A 1 92 ? -3.890 -11.449 1.439 1.00 95.38 92 PRO A C 1
ATOM 706 O O . PRO A 1 92 ? -3.560 -10.962 2.524 1.00 95.38 92 PRO A O 1
ATOM 709 N N . SER A 1 93 ? -5.034 -11.137 0.828 1.00 95.12 93 SER A N 1
ATOM 710 C CA . SER A 1 93 ? -6.042 -10.258 1.430 1.00 95.12 93 SER A CA 1
ATOM 711 C C . SER A 1 93 ? -6.527 -10.801 2.773 1.00 95.12 93 SER A C 1
ATOM 713 O O . SER A 1 93 ? -6.634 -12.018 2.964 1.00 95.12 93 SER A O 1
ATOM 715 N N . LYS A 1 94 ? -6.877 -9.907 3.695 1.00 94.56 94 LYS A N 1
ATOM 716 C CA . LYS A 1 94 ? -7.465 -10.298 4.976 1.00 94.56 94 LYS A CA 1
ATOM 717 C C . LYS A 1 94 ? -8.962 -10.589 4.828 1.00 94.56 94 LYS A C 1
ATOM 719 O O . LYS A 1 94 ? -9.637 -9.897 4.069 1.00 94.56 94 LYS A O 1
ATOM 724 N N . PRO A 1 95 ? -9.490 -11.600 5.540 1.00 94.31 95 PRO A N 1
ATOM 725 C CA . PRO A 1 95 ? -10.930 -11.766 5.675 1.00 94.31 95 PRO A CA 1
ATOM 726 C C . PRO A 1 95 ? -11.511 -10.628 6.520 1.00 94.31 95 PRO A C 1
ATOM 728 O O . PRO A 1 95 ? -10.803 -10.025 7.326 1.00 94.31 95 PRO A O 1
ATOM 731 N N . GLU A 1 96 ? -12.804 -10.372 6.367 1.00 92.62 96 GLU A N 1
ATOM 732 C CA . GLU A 1 96 ? -13.532 -9.456 7.244 1.00 92.62 96 GLU A CA 1
ATOM 733 C C . GLU A 1 96 ? -13.637 -10.038 8.661 1.00 92.62 96 GLU A C 1
ATOM 735 O O . GLU A 1 96 ? -13.862 -11.240 8.842 1.00 92.62 96 GLU A O 1
ATOM 740 N N . SER A 1 97 ? -13.480 -9.187 9.675 1.00 93.69 97 SER A N 1
ATOM 741 C CA . SER A 1 97 ? -13.676 -9.552 11.080 1.00 93.69 97 SER A CA 1
ATOM 742 C C . SER A 1 97 ? -14.360 -8.435 11.860 1.00 93.69 97 SER A C 1
ATOM 744 O O . SER A 1 97 ? -14.233 -7.261 11.524 1.00 93.69 97 SER A O 1
ATOM 746 N N . ASP A 1 98 ? -15.048 -8.796 12.942 1.00 95.12 98 ASP A N 1
ATOM 747 C CA . ASP A 1 98 ? -15.654 -7.818 13.843 1.00 95.12 98 ASP A CA 1
ATOM 748 C C . ASP A 1 98 ? -14.579 -7.095 14.672 1.00 95.12 98 ASP A C 1
ATOM 750 O O . ASP A 1 98 ? -14.004 -7.673 15.601 1.00 95.12 98 ASP A O 1
ATOM 754 N N . ALA A 1 99 ? -14.353 -5.815 14.369 1.00 93.94 99 ALA A N 1
ATOM 755 C CA . ALA A 1 99 ? -13.415 -4.954 15.086 1.00 93.94 99 ALA A CA 1
ATOM 756 C C . ALA A 1 99 ? -13.720 -4.847 16.589 1.00 93.94 99 ALA A C 1
ATOM 758 O O . ALA A 1 99 ? -12.802 -4.779 17.413 1.00 93.94 99 ALA A O 1
ATOM 759 N N . ALA A 1 100 ? -14.997 -4.907 16.986 1.00 93.31 100 ALA A N 1
ATOM 760 C CA . ALA A 1 100 ? -15.381 -4.845 18.392 1.00 93.31 100 ALA A CA 1
ATOM 761 C C . ALA A 1 100 ? -14.953 -6.098 19.175 1.00 93.31 100 ALA A C 1
ATOM 763 O O . ALA A 1 100 ? -14.767 -6.012 20.392 1.00 93.31 100 ALA A O 1
ATOM 764 N N . SER A 1 101 ? -14.721 -7.222 18.489 1.00 95.75 101 SER A N 1
ATOM 765 C CA . SER A 1 101 ? -14.300 -8.491 19.092 1.00 95.75 101 SER A CA 1
ATOM 766 C C . SER A 1 101 ? -12.782 -8.626 19.300 1.00 95.75 101 SER A C 1
ATOM 768 O O . SER A 1 101 ? -12.341 -9.528 20.015 1.00 95.75 101 SER A O 1
ATOM 770 N N . VAL A 1 102 ? -11.964 -7.729 18.729 1.00 95.50 102 VAL A N 1
ATOM 771 C CA . VAL A 1 102 ? -10.492 -7.815 18.803 1.00 95.50 102 VAL A CA 1
ATOM 772 C C . VAL A 1 102 ? -10.005 -7.588 20.244 1.00 95.50 102 VAL A C 1
ATOM 774 O O . VAL A 1 102 ? -10.327 -6.543 20.818 1.00 95.50 102 VAL A O 1
ATOM 777 N N . PRO A 1 103 ? -9.213 -8.490 20.858 1.00 96.50 103 PRO A N 1
ATOM 778 C CA . PRO A 1 103 ? -8.752 -8.308 22.235 1.00 96.50 103 PRO A CA 1
ATOM 779 C C . PRO A 1 103 ? -7.934 -7.024 22.423 1.00 96.50 103 PRO A C 1
ATOM 781 O O . PRO A 1 103 ? -7.026 -6.744 21.645 1.00 96.50 103 PRO A O 1
ATOM 784 N N . LEU A 1 104 ? -8.205 -6.271 23.495 1.00 92.12 104 LEU A N 1
ATOM 785 C CA . LEU A 1 104 ? -7.603 -4.946 23.718 1.00 92.12 104 LEU A CA 1
ATOM 786 C C . LEU A 1 104 ? -6.066 -4.952 23.758 1.00 92.12 104 LEU A C 1
ATOM 788 O O . LEU A 1 104 ? -5.453 -3.975 23.360 1.00 92.12 104 LEU A O 1
ATOM 792 N N . GLY A 1 105 ? -5.437 -6.048 24.196 1.00 95.25 105 GLY A N 1
ATOM 793 C CA . GLY A 1 105 ? -3.972 -6.153 24.238 1.00 95.25 105 GLY A CA 1
ATOM 794 C C . GLY A 1 105 ? -3.291 -6.280 22.869 1.00 95.25 105 GLY A C 1
ATOM 795 O O . GLY A 1 105 ? -2.074 -6.165 22.798 1.00 95.25 105 GLY A O 1
ATOM 796 N N . VAL A 1 106 ? -4.053 -6.538 21.801 1.00 94.75 106 VAL A N 1
ATOM 797 C CA . VAL A 1 106 ? -3.551 -6.645 20.416 1.00 94.75 106 VAL A CA 1
ATOM 798 C C . VAL A 1 106 ? -4.293 -5.721 19.448 1.00 94.75 106 VAL A C 1
ATOM 800 O O . VAL A 1 106 ? -4.009 -5.726 18.253 1.00 94.75 106 VAL A O 1
ATOM 803 N N . ARG A 1 107 ? -5.263 -4.947 19.945 1.00 94.81 107 ARG A N 1
ATOM 804 C CA . ARG A 1 107 ? -6.027 -3.988 19.153 1.00 94.81 107 ARG A CA 1
ATOM 805 C C . ARG A 1 107 ? -5.191 -2.722 18.989 1.00 94.81 107 ARG A C 1
ATOM 807 O O . ARG A 1 107 ? -4.959 -2.029 19.975 1.00 94.81 107 ARG A O 1
ATOM 814 N N . ALA A 1 108 ? -4.776 -2.420 17.762 1.00 94.75 108 ALA A N 1
ATOM 815 C CA . ALA A 1 108 ? -4.189 -1.122 17.450 1.00 94.75 108 ALA A CA 1
ATOM 816 C C . ALA A 1 108 ? -5.202 -0.008 17.749 1.00 94.75 108 ALA A C 1
ATOM 818 O O . ALA A 1 108 ? -6.391 -0.126 17.446 1.00 94.75 108 ALA A O 1
ATOM 819 N N . THR A 1 109 ? -4.730 1.060 18.372 1.00 95.38 109 THR A N 1
ATOM 820 C CA . THR A 1 109 ? -5.531 2.250 18.648 1.00 95.38 109 THR A CA 1
ATOM 821 C C . THR A 1 109 ? -5.760 3.053 17.372 1.00 95.38 109 THR A C 1
ATOM 823 O O . THR A 1 109 ? -4.945 3.025 16.450 1.00 95.38 109 THR A O 1
ATOM 826 N N . ASP A 1 110 ? -6.833 3.843 17.340 1.00 95.94 110 ASP A N 1
ATOM 827 C CA . ASP A 1 110 ? -7.136 4.698 16.187 1.00 95.94 110 ASP A CA 1
ATOM 828 C C . ASP A 1 110 ? -6.005 5.701 15.895 1.00 95.94 110 ASP A C 1
A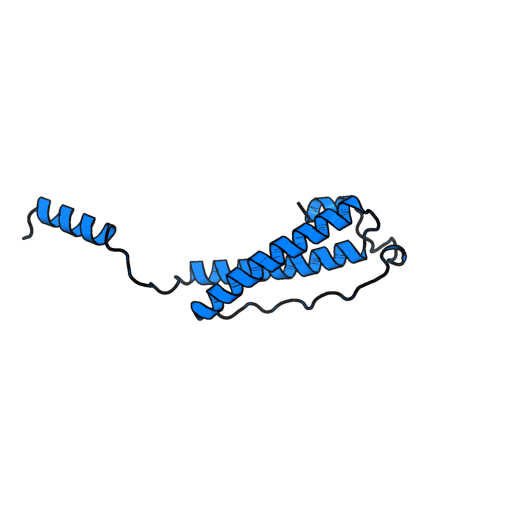TOM 830 O O . ASP A 1 110 ? -5.742 6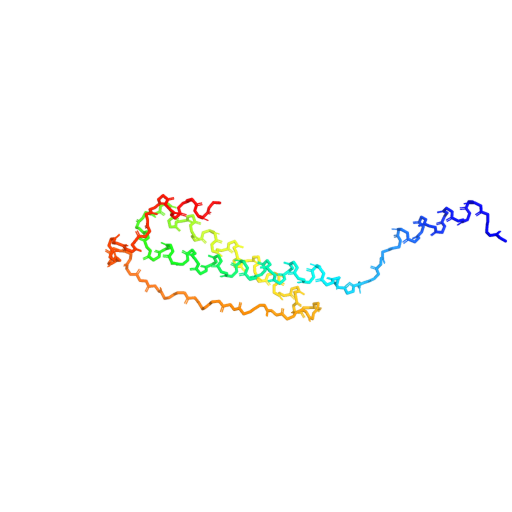.020 14.741 1.00 95.94 110 ASP A O 1
ATOM 834 N N . VAL A 1 111 ? -5.267 6.138 16.925 1.00 95.62 111 VAL A N 1
ATOM 835 C CA . VAL A 1 111 ? -4.086 7.008 16.776 1.00 95.62 111 VAL A CA 1
ATOM 836 C C . VAL A 1 111 ? -2.914 6.271 16.122 1.00 95.62 111 VAL A C 1
ATOM 838 O O . VAL A 1 111 ? -2.252 6.831 15.253 1.00 95.62 111 VAL A O 1
ATOM 841 N N . GLU A 1 112 ? -2.640 5.026 16.516 1.00 95.44 112 GLU A N 1
ATOM 842 C CA . GLU A 1 112 ? -1.589 4.211 15.887 1.00 95.44 112 GLU A CA 1
ATOM 843 C C . GLU A 1 112 ? -1.917 3.919 14.421 1.00 95.44 112 GLU A C 1
ATOM 845 O O . GLU A 1 112 ? -1.041 4.016 13.560 1.00 95.44 112 GLU A O 1
ATOM 850 N N . ILE A 1 113 ? -3.188 3.628 14.135 1.00 96.19 113 ILE A N 1
ATOM 851 C CA . ILE A 1 113 ? -3.680 3.427 12.772 1.00 96.19 113 ILE A CA 1
ATOM 852 C C . ILE A 1 113 ? -3.534 4.723 11.963 1.00 96.19 113 ILE A C 1
ATOM 854 O O . ILE A 1 113 ? -2.926 4.705 10.896 1.00 96.19 113 ILE A O 1
ATOM 858 N N . ALA A 1 114 ? -4.016 5.860 12.475 1.00 94.06 114 ALA A N 1
ATOM 859 C CA . ALA A 1 114 ? -3.954 7.144 11.775 1.00 94.06 1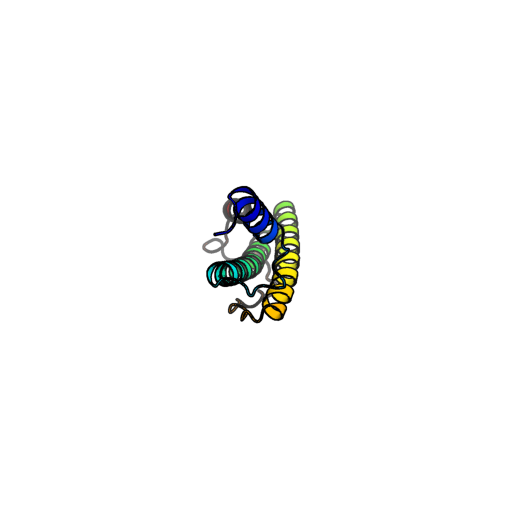14 ALA A CA 1
ATOM 860 C C . ALA A 1 114 ? -2.515 7.604 11.489 1.00 94.06 114 ALA A C 1
ATOM 862 O O . ALA A 1 114 ? -2.248 8.140 10.418 1.00 94.06 114 ALA A O 1
ATOM 863 N N . ASN A 1 115 ? -1.576 7.353 12.406 1.00 91.44 115 ASN A N 1
ATOM 864 C CA . ASN A 1 115 ? -0.156 7.650 12.191 1.00 91.44 115 ASN A CA 1
ATOM 865 C C . ASN A 1 115 ? 0.495 6.758 11.122 1.00 91.44 115 ASN A C 1
ATOM 867 O O . ASN A 1 115 ? 1.559 7.105 10.620 1.00 91.44 115 ASN A O 1
ATOM 871 N N . THR A 1 116 ? -0.104 5.605 10.817 1.00 83.81 116 THR A N 1
ATOM 872 C CA . THR A 1 116 ? 0.406 4.655 9.817 1.00 83.81 116 THR A CA 1
ATOM 873 C C . THR A 1 116 ? -0.234 4.875 8.444 1.00 83.81 116 THR A C 1
ATOM 875 O O . THR A 1 116 ? 0.430 4.677 7.432 1.00 83.81 116 THR A O 1
ATOM 878 N N . ALA A 1 117 ? -1.497 5.309 8.408 1.00 73.88 117 ALA A N 1
ATOM 879 C CA . ALA A 1 117 ? -2.274 5.535 7.186 1.00 73.88 117 ALA A CA 1
ATOM 880 C C . ALA A 1 117 ? -1.990 6.888 6.487 1.00 73.88 117 ALA A C 1
ATOM 882 O O . ALA A 1 117 ? -2.604 7.179 5.456 1.00 73.88 117 ALA A O 1
ATOM 883 N N . ALA A 1 118 ? -1.103 7.724 7.048 1.00 51.41 118 ALA A N 1
ATOM 884 C CA . ALA A 1 118 ? -0.759 9.069 6.567 1.00 51.41 118 ALA A CA 1
ATOM 885 C C . ALA A 1 118 ? 0.621 9.139 5.893 1.00 51.41 118 ALA A C 1
ATOM 887 O O . ALA A 1 118 ? 1.611 8.679 6.506 1.00 51.41 118 ALA A O 1
#